Protein AF-A0A8D9P996-F1 (afdb_monomer_lite)

Foldseek 3Di:
DQQKAKEFECEPAWAWWWAQNDIDIAGHGHMDMDRNHCPRTGHDDFDWDDDPRYIYGYHHDD

Secondary structure (DSSP, 8-state):
----EEEEE-SSS-EEEEETTEEEEE-TT-EEEETTTTTTEEPPS-EEEEETTEEEEE----

pLDDT: mean 90.69, std 8.32, range [52.25, 96.0]

Sequence (62 aa):
MNNQITIRSDRKDDYTFQYKGEDVTLKAGSIISIADGLAEVVLPTCAMKIVKNLIVIKDDVK

Structure (mmCIF, N/CA/C/O backbone):
data_AF-A0A8D9P996-F1
#
_entry.id   AF-A0A8D9P996-F1
#
loop_
_atom_site.group_PDB
_atom_site.id
_atom_site.type_symbol
_atom_site.label_atom_id
_atom_site.label_alt_id
_atom_site.label_comp_id
_atom_site.label_asym_id
_atom_site.label_entity_id
_atom_site.label_seq_id
_atom_site.pdbx_PDB_ins_code
_atom_site.Cartn_x
_atom_site.Cartn_y
_atom_site.Cartn_z
_atom_site.occupancy
_atom_site.B_iso_or_equiv
_atom_site.auth_seq_id
_atom_site.auth_comp_id
_atom_site.auth_asym_id
_atom_site.auth_atom_id
_atom_site.pdbx_PDB_model_num
ATOM 1 N N . MET A 1 1 ? -17.017 -4.114 12.811 1.00 52.25 1 MET A N 1
ATOM 2 C CA . MET A 1 1 ? -16.490 -4.833 11.628 1.00 52.25 1 MET A CA 1
ATOM 3 C C . MET A 1 1 ? -15.003 -4.547 11.551 1.00 52.25 1 MET A C 1
ATOM 5 O O . MET A 1 1 ? -14.625 -3.419 11.836 1.00 52.25 1 MET A O 1
ATOM 9 N N . ASN A 1 2 ? -14.165 -5.552 11.283 1.00 73.19 2 ASN A N 1
ATOM 10 C CA . ASN A 1 2 ? -12.720 -5.341 11.209 1.00 73.19 2 ASN A CA 1
ATOM 11 C C . ASN A 1 2 ? -12.380 -4.829 9.802 1.00 73.19 2 ASN A C 1
ATOM 13 O O . ASN A 1 2 ? -12.274 -5.623 8.872 1.00 73.19 2 ASN A O 1
ATOM 17 N N . ASN A 1 3 ? -12.288 -3.508 9.646 1.00 86.19 3 ASN A N 1
ATOM 18 C CA . ASN A 1 3 ? -12.016 -2.861 8.356 1.00 86.19 3 ASN A CA 1
ATOM 19 C C . ASN A 1 3 ? -10.523 -2.848 8.009 1.00 86.19 3 ASN A C 1
ATOM 21 O O . ASN A 1 3 ? -10.133 -2.305 6.981 1.00 86.19 3 ASN A O 1
ATOM 25 N N . GLN A 1 4 ? -9.695 -3.454 8.859 1.00 91.94 4 GLN A N 1
ATOM 26 C CA . GLN A 1 4 ? -8.258 -3.434 8.710 1.00 91.94 4 GLN A CA 1
ATOM 27 C C . GLN A 1 4 ? -7.812 -4.074 7.389 1.00 91.94 4 GLN A C 1
ATOM 29 O O . GLN A 1 4 ? -8.122 -5.235 7.101 1.00 91.94 4 GLN A O 1
ATOM 34 N N . ILE A 1 5 ? -7.011 -3.333 6.627 1.00 93.88 5 ILE A N 1
ATOM 35 C CA . ILE A 1 5 ? -6.307 -3.838 5.447 1.00 93.88 5 ILE A CA 1
ATOM 36 C C . ILE A 1 5 ? -4.806 -3.873 5.707 1.00 93.88 5 ILE A C 1
ATOM 38 O O . ILE A 1 5 ? -4.271 -3.096 6.497 1.00 93.88 5 ILE A O 1
ATOM 42 N N . THR A 1 6 ? -4.111 -4.759 5.012 1.00 95.31 6 THR A N 1
ATOM 43 C CA . THR A 1 6 ? -2.652 -4.817 4.996 1.00 95.31 6 THR A CA 1
ATOM 44 C C . THR A 1 6 ? -2.166 -4.391 3.619 1.00 95.31 6 THR A C 1
ATOM 46 O O . THR A 1 6 ? -2.700 -4.836 2.606 1.00 95.31 6 THR A O 1
ATOM 49 N N . ILE A 1 7 ? -1.145 -3.544 3.571 1.00 95.19 7 ILE A N 1
ATOM 50 C CA . ILE A 1 7 ? -0.489 -3.114 2.339 1.00 95.19 7 ILE A CA 1
ATOM 51 C C . ILE A 1 7 ? 0.966 -3.568 2.407 1.00 95.19 7 ILE A C 1
ATOM 53 O O . ILE A 1 7 ? 1.662 -3.302 3.385 1.00 95.19 7 ILE A O 1
ATOM 57 N N . ARG A 1 8 ? 1.425 -4.266 1.371 1.00 95.25 8 ARG A N 1
ATOM 58 C CA . ARG A 1 8 ? 2.814 -4.701 1.208 1.00 95.25 8 ARG A CA 1
ATOM 59 C C . ARG A 1 8 ? 3.402 -4.094 -0.054 1.00 95.25 8 ARG A C 1
ATOM 61 O O . ARG A 1 8 ? 2.756 -4.128 -1.099 1.00 95.25 8 ARG A O 1
ATOM 68 N N . SER A 1 9 ? 4.632 -3.604 0.033 1.00 94.69 9 SER A N 1
ATOM 69 C CA . SER A 1 9 ? 5.409 -3.207 -1.138 1.00 94.69 9 SER A CA 1
ATOM 70 C C . SER A 1 9 ? 6.260 -4.379 -1.621 1.00 94.69 9 SER A C 1
ATOM 72 O O . SER A 1 9 ? 7.167 -4.807 -0.914 1.00 94.69 9 SER A O 1
ATOM 74 N N . ASP A 1 10 ? 5.991 -4.875 -2.830 1.00 94.25 10 ASP A N 1
ATOM 75 C CA . ASP A 1 10 ? 6.900 -5.755 -3.584 1.00 94.25 10 ASP A CA 1
ATOM 76 C C . ASP A 1 10 ? 7.799 -4.929 -4.534 1.00 94.25 10 ASP A C 1
ATOM 78 O O . ASP A 1 10 ? 8.487 -5.490 -5.388 1.00 94.25 10 ASP A O 1
ATOM 82 N N . ARG A 1 11 ? 7.779 -3.593 -4.412 1.00 91.62 11 ARG A N 1
ATOM 83 C CA . ARG A 1 11 ? 8.604 -2.679 -5.210 1.00 91.62 11 ARG A CA 1
ATOM 84 C C . ARG A 1 11 ? 10.048 -2.663 -4.729 1.00 91.62 11 ARG A C 1
ATOM 86 O O . ARG A 1 11 ? 10.325 -2.887 -3.547 1.00 91.62 11 ARG A O 1
ATOM 93 N N . LYS A 1 12 ? 10.955 -2.345 -5.656 1.00 90.94 12 LYS A N 1
ATOM 94 C CA . LYS A 1 12 ? 12.381 -2.125 -5.357 1.00 90.94 12 LYS A CA 1
ATOM 95 C C . LYS A 1 12 ? 12.655 -0.790 -4.671 1.00 90.94 12 LYS A C 1
ATOM 97 O O . LYS A 1 12 ? 13.607 -0.704 -3.902 1.00 90.94 12 LYS A O 1
ATOM 102 N N . ASP A 1 13 ? 11.807 0.197 -4.935 1.00 92.69 13 ASP A N 1
ATOM 103 C CA . ASP A 1 13 ? 11.914 1.548 -4.396 1.00 92.69 13 ASP A CA 1
ATOM 104 C C . ASP A 1 13 ? 10.779 1.837 -3.405 1.00 92.69 13 ASP A C 1
ATOM 106 O O . ASP A 1 13 ? 9.765 1.130 -3.349 1.00 92.69 13 ASP A O 1
ATOM 110 N N . ASP A 1 14 ? 10.955 2.898 -2.621 1.00 94.31 14 ASP A N 1
ATOM 111 C CA . ASP A 1 14 ? 9.936 3.393 -1.702 1.00 94.31 14 ASP A CA 1
ATOM 112 C C . ASP A 1 14 ? 8.663 3.822 -2.452 1.00 94.31 14 ASP A C 1
ATOM 114 O O . ASP A 1 14 ? 8.703 4.336 -3.573 1.00 94.31 14 ASP A O 1
ATOM 118 N N . TYR A 1 15 ? 7.514 3.627 -1.809 1.00 93.12 15 TYR A N 1
ATOM 119 C CA . TYR A 1 15 ? 6.209 3.986 -2.346 1.00 93.12 15 TYR A CA 1
ATOM 120 C C . TYR A 1 15 ? 5.463 4.909 -1.392 1.00 93.12 15 TYR A C 1
ATOM 122 O O . TYR A 1 15 ? 5.150 4.524 -0.267 1.00 93.12 15 TYR A O 1
ATOM 130 N N . THR A 1 16 ? 5.141 6.110 -1.861 1.00 95.12 16 THR A N 1
ATOM 131 C CA . THR A 1 16 ? 4.362 7.086 -1.098 1.00 95.12 16 THR A CA 1
ATOM 132 C C . THR A 1 16 ? 2.908 7.078 -1.554 1.00 95.12 16 THR A C 1
ATOM 134 O O . THR A 1 16 ? 2.618 7.062 -2.750 1.00 95.12 16 THR A O 1
ATOM 137 N N . PHE A 1 17 ? 1.994 7.082 -0.591 1.00 94.31 17 PHE A N 1
ATOM 138 C CA . PHE A 1 17 ? 0.551 7.177 -0.792 1.00 94.31 17 PHE A CA 1
ATOM 139 C C . PHE A 1 17 ? -0.052 8.058 0.303 1.00 94.31 17 PHE A C 1
ATOM 141 O O . PHE A 1 17 ? 0.606 8.307 1.311 1.00 94.31 17 PHE A O 1
ATOM 148 N N . GLN A 1 18 ? -1.293 8.515 0.136 1.00 96.00 18 GLN A N 1
ATOM 149 C CA . GLN A 1 18 ? -1.944 9.319 1.172 1.00 96.00 18 GLN A CA 1
ATOM 150 C C . GLN A 1 18 ? -2.819 8.462 2.072 1.00 96.00 18 GLN A C 1
ATOM 152 O O . GLN A 1 18 ? -3.562 7.597 1.599 1.00 96.00 18 GLN A O 1
ATOM 157 N N . TYR A 1 19 ? -2.760 8.741 3.368 1.00 94.69 19 TYR A N 1
ATOM 158 C CA . TYR A 1 19 ? -3.649 8.182 4.372 1.00 94.69 19 TYR A CA 1
ATOM 159 C C . TYR A 1 19 ? -4.108 9.289 5.320 1.00 94.69 19 TYR A C 1
ATOM 161 O O . TYR A 1 19 ? -3.278 9.950 5.936 1.00 94.69 19 TYR A O 1
ATOM 169 N N . LYS A 1 20 ? -5.425 9.513 5.429 1.00 94.56 20 LYS A N 1
ATOM 170 C CA . LYS A 1 20 ? -6.021 10.597 6.244 1.00 94.56 20 LYS A CA 1
ATOM 171 C C . LYS A 1 20 ? -5.481 11.995 5.904 1.00 94.56 20 LYS A C 1
ATOM 173 O O . LYS A 1 20 ? -5.355 12.850 6.773 1.00 94.56 20 LYS A O 1
ATOM 178 N N . GLY A 1 21 ? -5.148 12.216 4.632 1.00 94.19 21 GLY A N 1
ATOM 179 C CA . GLY A 1 21 ? -4.574 13.474 4.148 1.00 94.19 21 GLY A CA 1
ATOM 180 C C . GLY A 1 21 ? -3.077 13.654 4.419 1.00 94.19 21 GLY A C 1
ATOM 181 O O . GLY A 1 21 ? -2.534 14.690 4.047 1.00 94.19 21 GLY A O 1
ATOM 182 N N . GLU A 1 22 ? -2.401 12.668 5.015 1.00 95.06 22 GLU A N 1
ATOM 183 C CA . GLU A 1 22 ? -0.953 12.688 5.240 1.00 95.06 22 GLU A CA 1
ATOM 184 C C . GLU A 1 22 ? -0.220 11.755 4.273 1.00 95.06 22 GLU A C 1
ATOM 186 O O . GLU A 1 22 ? -0.715 10.678 3.928 1.00 95.06 22 GLU A O 1
ATOM 191 N N . ASP A 1 23 ? 0.986 12.151 3.863 1.00 95.94 23 ASP A N 1
ATOM 192 C CA . ASP A 1 23 ? 1.852 11.317 3.034 1.00 95.94 23 ASP A CA 1
ATOM 193 C C . ASP A 1 23 ? 2.498 10.213 3.878 1.00 95.94 23 ASP A C 1
ATOM 195 O O . ASP A 1 23 ? 3.300 10.456 4.783 1.00 95.94 23 ASP A O 1
ATOM 199 N N . VAL A 1 24 ? 2.190 8.967 3.534 1.00 94.62 24 VAL A N 1
ATOM 200 C CA . VAL A 1 24 ? 2.771 7.774 4.143 1.00 94.62 24 VAL A CA 1
ATOM 201 C C . VAL A 1 24 ? 3.725 7.136 3.151 1.00 94.62 24 VAL A C 1
ATOM 203 O O . VAL A 1 24 ? 3.343 6.754 2.048 1.00 94.62 24 VAL A O 1
ATOM 206 N N . THR A 1 25 ? 4.984 6.984 3.558 1.00 94.94 25 THR A N 1
ATOM 207 C CA . THR A 1 25 ? 5.998 6.294 2.755 1.00 94.94 25 THR A CA 1
ATOM 208 C C . THR A 1 25 ? 6.162 4.856 3.225 1.00 94.94 25 THR A C 1
ATOM 210 O O . THR A 1 25 ? 6.650 4.590 4.324 1.00 94.94 25 THR A O 1
ATOM 213 N N . LEU A 1 26 ? 5.783 3.920 2.361 1.00 93.94 26 LEU A N 1
ATOM 214 C CA . LEU A 1 26 ? 6.029 2.496 2.509 1.00 93.94 26 LEU A CA 1
ATOM 215 C C . LEU A 1 26 ? 7.401 2.163 1.920 1.00 93.94 26 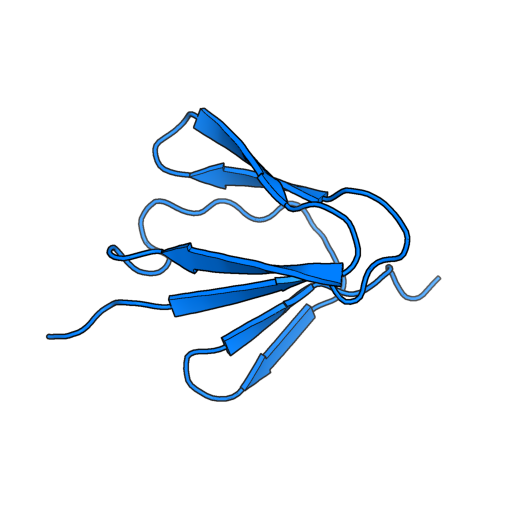LEU A C 1
ATOM 217 O O . LEU A 1 26 ? 7.612 2.275 0.712 1.00 93.94 26 LEU A O 1
ATOM 221 N N . LYS A 1 27 ? 8.341 1.748 2.771 1.00 95.25 27 LYS A N 1
ATOM 222 C CA . LYS A 1 27 ? 9.689 1.368 2.335 1.00 95.25 27 LYS A CA 1
ATOM 223 C C . LYS A 1 27 ? 9.670 0.156 1.399 1.00 95.25 27 LYS A C 1
ATOM 225 O O . LYS A 1 27 ? 8.780 -0.697 1.508 1.00 95.25 27 LYS A O 1
ATOM 230 N N . ALA A 1 28 ? 10.658 0.048 0.516 1.00 93.88 28 ALA A N 1
ATOM 231 C CA . ALA A 1 28 ? 10.837 -1.132 -0.333 1.00 93.88 28 ALA A CA 1
ATOM 232 C C . ALA A 1 28 ? 10.794 -2.440 0.488 1.00 93.88 28 ALA A C 1
ATOM 234 O O . ALA A 1 28 ? 11.424 -2.546 1.542 1.00 93.88 28 ALA A O 1
ATOM 235 N N . GLY A 1 29 ? 10.008 -3.425 0.041 1.00 92.69 29 GLY A N 1
ATOM 236 C CA . GLY A 1 29 ? 9.847 -4.715 0.730 1.00 92.69 29 GLY A CA 1
ATOM 237 C C . GLY A 1 29 ? 9.059 -4.685 2.050 1.00 92.69 29 GLY A C 1
ATOM 238 O 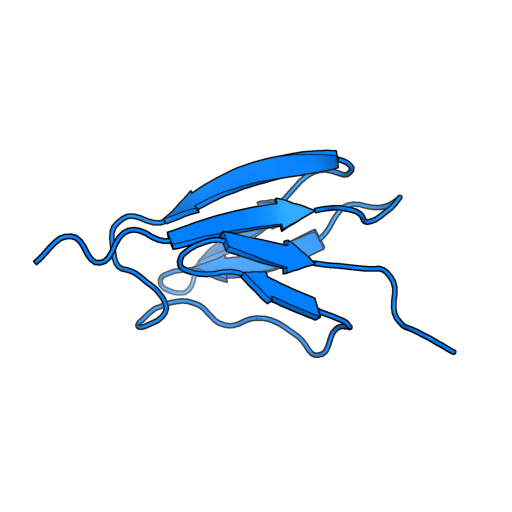O . GLY A 1 29 ? 8.920 -5.726 2.696 1.0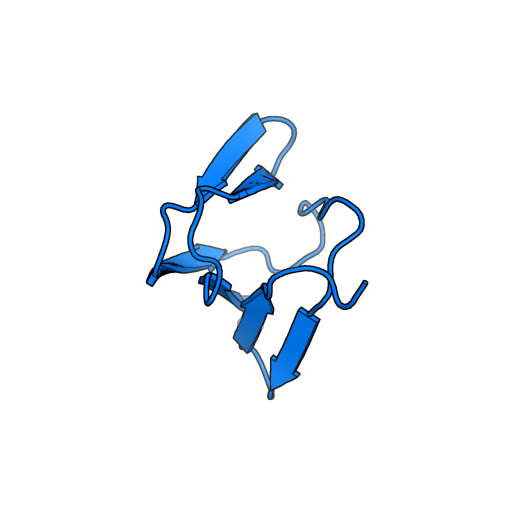0 92.69 29 GLY A O 1
ATOM 239 N N . SER A 1 30 ? 8.560 -3.525 2.490 1.00 95.31 30 SER A N 1
ATOM 240 C CA . SER A 1 30 ? 7.904 -3.382 3.796 1.00 95.31 30 SER A CA 1
ATOM 241 C C . SER A 1 30 ? 6.397 -3.659 3.765 1.00 95.31 30 SER A C 1
ATOM 243 O O . SER A 1 30 ? 5.759 -3.731 2.710 1.00 95.31 30 SER A O 1
ATOM 245 N N . ILE A 1 31 ? 5.828 -3.843 4.960 1.00 95.38 31 ILE A N 1
ATOM 246 C CA . ILE A 1 31 ? 4.413 -4.142 5.192 1.00 95.38 31 ILE A CA 1
ATOM 247 C C . ILE A 1 31 ? 3.864 -3.146 6.216 1.00 95.38 31 ILE A C 1
ATOM 249 O O . ILE A 1 31 ? 4.488 -2.915 7.249 1.00 95.38 31 ILE A O 1
ATOM 253 N N . ILE A 1 32 ? 2.671 -2.612 5.960 1.00 94.38 32 ILE A N 1
ATOM 254 C CA . ILE A 1 32 ? 1.907 -1.774 6.889 1.00 94.38 32 ILE A CA 1
ATOM 255 C C . ILE A 1 32 ? 0.473 -2.293 7.007 1.00 94.38 32 ILE A C 1
ATOM 257 O O . ILE A 1 32 ? -0.060 -2.896 6.076 1.00 94.38 32 ILE A O 1
ATOM 261 N N . SER A 1 33 ? -0.167 -2.068 8.152 1.00 94.12 33 SER A N 1
ATOM 262 C CA . SER A 1 33 ? -1.599 -2.325 8.322 1.00 94.12 33 SER A CA 1
ATOM 263 C C . SER A 1 33 ? -2.349 -1.030 8.608 1.00 94.12 33 SER A C 1
ATOM 265 O O . SER A 1 33 ? -1.938 -0.256 9.468 1.00 94.12 33 SER A O 1
ATOM 267 N N . ILE A 1 34 ? -3.457 -0.818 7.903 1.00 92.88 34 ILE A N 1
ATOM 268 C CA . ILE A 1 34 ? -4.321 0.358 8.008 1.00 92.88 34 ILE A CA 1
ATOM 269 C C . ILE A 1 34 ? -5.609 -0.061 8.707 1.00 92.88 34 ILE A C 1
ATOM 271 O O . ILE A 1 34 ? -6.334 -0.909 8.192 1.00 92.88 34 ILE A O 1
ATOM 275 N N . ALA A 1 35 ? -5.879 0.503 9.886 1.00 89.44 35 ALA A N 1
ATOM 276 C CA . ALA A 1 35 ? -7.014 0.111 10.726 1.00 89.44 35 ALA A CA 1
ATOM 277 C C . ALA A 1 35 ? -8.377 0.479 10.111 1.00 89.44 35 ALA A C 1
ATOM 279 O O . ALA A 1 35 ? -9.328 -0.295 10.216 1.00 89.44 35 ALA A O 1
ATOM 280 N N . ASP A 1 36 ? -8.447 1.620 9.422 1.00 89.81 36 ASP A N 1
ATOM 281 C CA . ASP A 1 36 ? -9.697 2.208 8.922 1.00 89.81 36 ASP A CA 1
ATOM 282 C C . ASP A 1 36 ? -10.062 1.761 7.492 1.00 89.81 36 ASP A C 1
ATOM 284 O O . ASP A 1 36 ? -10.980 2.292 6.866 1.00 89.81 36 ASP A O 1
ATOM 288 N N . GLY A 1 37 ? -9.363 0.756 6.959 1.00 88.19 37 GLY A N 1
ATOM 289 C CA . GLY A 1 37 ? -9.580 0.262 5.602 1.00 88.19 37 GLY A CA 1
ATOM 290 C C . GLY A 1 37 ? -9.106 1.237 4.527 1.00 88.19 37 GLY A C 1
ATOM 291 O O . GLY A 1 37 ? -8.107 1.928 4.701 1.00 88.19 37 GLY A O 1
ATOM 292 N N . LEU A 1 38 ? -9.810 1.262 3.390 1.00 89.81 38 LEU A N 1
ATOM 293 C CA . LEU A 1 38 ? -9.472 2.102 2.231 1.00 89.81 38 LEU A CA 1
ATOM 294 C C . LEU A 1 38 ? -10.181 3.463 2.203 1.00 89.81 38 LEU A C 1
ATOM 296 O O . LEU A 1 38 ? -9.920 4.240 1.294 1.00 89.81 38 LEU A O 1
ATOM 300 N N . ALA A 1 39 ? -11.076 3.756 3.153 1.00 91.56 39 ALA A N 1
ATOM 301 C CA . ALA A 1 39 ? -11.924 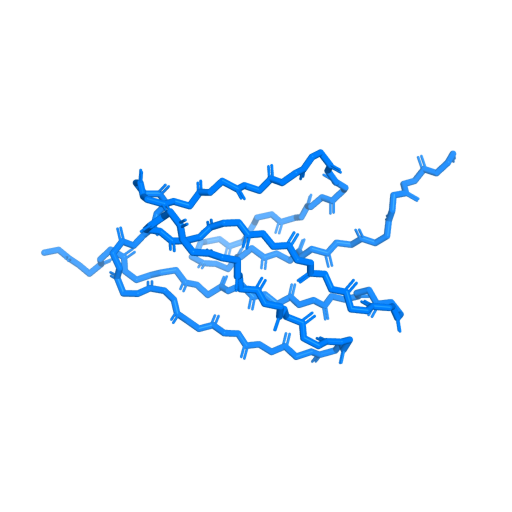4.954 3.102 1.00 91.56 39 ALA A CA 1
ATOM 302 C C . ALA A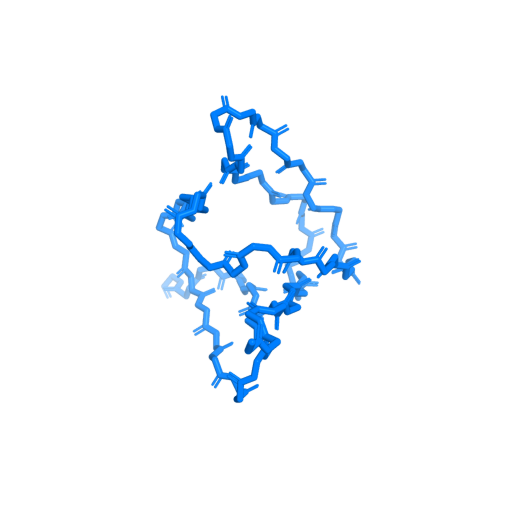 1 39 ? -11.114 6.261 3.043 1.00 91.56 39 ALA A C 1
ATOM 304 O O . ALA A 1 39 ? -11.486 7.187 2.334 1.00 91.56 39 ALA A O 1
ATOM 305 N N . GLU A 1 40 ? -9.984 6.286 3.750 1.00 91.69 40 GLU A N 1
ATOM 306 C CA . GLU A 1 40 ? -9.085 7.437 3.863 1.00 91.69 40 GLU A CA 1
ATOM 307 C C . GLU A 1 40 ? -7.753 7.201 3.134 1.00 91.69 40 GLU A C 1
ATOM 309 O O . GLU A 1 40 ? -6.763 7.864 3.439 1.00 91.69 40 GLU A O 1
ATOM 314 N N . VAL A 1 41 ? -7.683 6.212 2.234 1.00 93.12 41 VAL A N 1
ATOM 315 C CA . VAL A 1 41 ? -6.453 5.836 1.522 1.00 93.12 41 VAL A CA 1
ATOM 316 C C . VAL A 1 41 ? -6.551 6.256 0.062 1.00 93.12 41 VAL A C 1
ATOM 318 O O . VAL A 1 41 ? -7.434 5.804 -0.665 1.00 93.12 41 VAL A O 1
ATOM 321 N N . VAL A 1 42 ? -5.583 7.046 -0.396 1.00 93.38 42 VAL A N 1
ATOM 322 C CA . VAL A 1 42 ? -5.411 7.371 -1.816 1.00 93.38 42 VAL A CA 1
ATOM 323 C C . VAL A 1 42 ? -4.115 6.742 -2.301 1.00 93.38 42 VAL A C 1
ATOM 325 O O . VAL A 1 42 ? -3.022 7.159 -1.919 1.00 93.38 42 VAL A O 1
ATOM 328 N N . LEU A 1 43 ? -4.245 5.725 -3.152 1.00 91.56 43 LEU A N 1
ATOM 329 C CA . LEU A 1 43 ? -3.123 5.092 -3.838 1.00 91.56 43 LEU A CA 1
ATOM 330 C C . LEU A 1 43 ? -2.911 5.791 -5.191 1.00 91.56 43 LEU A C 1
ATOM 332 O O . LEU A 1 43 ? -3.829 5.766 -6.015 1.00 91.56 43 LEU A O 1
ATOM 336 N N . PRO A 1 44 ? -1.732 6.385 -5.454 1.00 89.31 44 PRO A N 1
ATOM 337 C CA . PRO A 1 44 ? -1.349 6.775 -6.805 1.00 89.31 44 PRO A CA 1
ATOM 338 C C . PRO A 1 44 ? -1.458 5.606 -7.793 1.00 89.31 44 PRO A C 1
ATOM 340 O O . PRO A 1 44 ? -1.384 4.436 -7.405 1.00 89.31 44 PRO A O 1
ATOM 343 N N . THR A 1 45 ? -1.599 5.916 -9.083 1.00 87.31 45 THR A N 1
ATOM 344 C CA . THR A 1 45 ? -1.643 4.897 -10.139 1.00 87.31 45 THR A CA 1
ATOM 345 C C . THR A 1 45 ? -0.410 3.999 -10.056 1.00 87.31 45 THR A C 1
ATOM 347 O O . THR A 1 45 ? 0.722 4.470 -10.150 1.00 87.31 45 THR A O 1
ATOM 350 N N . CYS A 1 46 ? -0.635 2.704 -9.848 1.00 87.06 46 CYS A N 1
ATOM 351 C CA . CYS A 1 46 ? 0.411 1.694 -9.776 1.00 87.06 46 CYS A CA 1
ATOM 352 C C . CYS A 1 46 ? -0.148 0.310 -10.116 1.00 87.06 46 CYS A C 1
ATOM 354 O O . CYS A 1 46 ? -1.347 0.045 -9.970 1.00 87.06 46 CYS A O 1
ATOM 356 N N . ALA A 1 47 ? 0.734 -0.602 -10.521 1.00 91.75 47 ALA A N 1
ATOM 357 C CA . ALA A 1 47 ? 0.390 -2.010 -10.615 1.00 91.75 47 ALA A CA 1
ATOM 358 C C . ALA A 1 47 ? 0.165 -2.584 -9.207 1.00 91.75 47 ALA A C 1
ATOM 360 O O . ALA A 1 47 ? 1.013 -2.464 -8.321 1.00 91.75 47 ALA A O 1
ATOM 361 N N . MET A 1 48 ? -0.967 -3.256 -8.993 1.00 93.44 48 MET A N 1
ATOM 362 C CA . MET A 1 48 ? -1.282 -3.871 -7.703 1.00 93.44 48 MET A CA 1
ATOM 363 C C . MET A 1 48 ? -1.958 -5.233 -7.846 1.00 93.44 48 MET A C 1
ATOM 365 O O . MET A 1 48 ? -2.575 -5.551 -8.862 1.00 93.44 48 MET A O 1
ATOM 369 N N . LYS A 1 49 ? -1.850 -6.056 -6.801 1.00 94.44 49 LYS A N 1
ATOM 370 C CA . LYS A 1 49 ? -2.591 -7.315 -6.656 1.00 94.44 49 LYS A CA 1
ATOM 371 C C . LYS A 1 49 ? -3.354 -7.309 -5.335 1.00 94.44 49 LYS A C 1
ATOM 373 O O . LYS A 1 49 ? -2.752 -7.087 -4.290 1.00 94.44 49 LYS A O 1
ATOM 378 N N . ILE A 1 50 ? -4.646 -7.625 -5.377 1.00 92.88 50 ILE A N 1
ATOM 379 C CA . ILE A 1 50 ? -5.505 -7.718 -4.189 1.00 92.88 50 ILE A CA 1
ATOM 380 C C . ILE A 1 50 ? -5.748 -9.193 -3.851 1.00 92.88 50 ILE A C 1
ATOM 382 O O . ILE A 1 50 ? -6.114 -9.985 -4.721 1.00 92.88 50 ILE A O 1
ATOM 386 N N . VAL A 1 51 ? -5.525 -9.577 -2.591 1.00 93.12 51 VAL A N 1
ATOM 387 C CA . VAL A 1 51 ? -5.754 -10.933 -2.066 1.00 93.12 51 VAL A CA 1
ATOM 388 C C . VAL A 1 51 ? -6.421 -10.836 -0.693 1.00 93.12 51 VAL A C 1
ATOM 390 O O . VAL A 1 51 ? -5.754 -10.602 0.310 1.00 93.12 51 VAL A O 1
ATOM 393 N N . LYS A 1 52 ? -7.741 -11.053 -0.625 1.00 90.88 52 LYS A N 1
ATOM 394 C CA . LYS A 1 52 ? -8.540 -10.852 0.601 1.00 90.88 52 LYS A CA 1
ATOM 395 C C . LYS A 1 52 ? -8.360 -9.423 1.145 1.00 90.88 52 LYS A C 1
ATOM 397 O 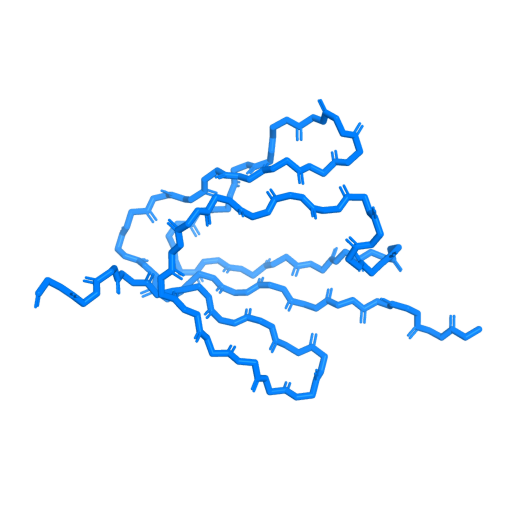O . LYS A 1 52 ? -8.752 -8.481 0.470 1.00 90.88 52 LYS A O 1
ATOM 402 N N . ASN A 1 53 ? -7.766 -9.266 2.329 1.00 91.81 53 ASN A N 1
ATOM 403 C CA . ASN A 1 53 ? -7.479 -7.984 2.975 1.00 91.81 53 ASN A CA 1
ATOM 404 C C . ASN A 1 53 ? -6.041 -7.483 2.733 1.00 91.81 53 ASN A C 1
ATOM 406 O O . ASN A 1 53 ? -5.628 -6.515 3.365 1.00 91.81 53 ASN A O 1
ATOM 410 N N . LEU A 1 54 ? -5.276 -8.138 1.852 1.00 93.75 54 LEU A N 1
ATOM 411 C CA . LEU A 1 54 ? -3.918 -7.750 1.478 1.00 93.75 54 LEU A CA 1
ATOM 412 C C . LEU A 1 54 ? -3.907 -7.064 0.109 1.00 93.75 54 LEU A C 1
ATOM 414 O O . LEU A 1 54 ? -4.360 -7.635 -0.885 1.00 93.75 54 LEU A O 1
ATOM 418 N N . ILE A 1 55 ? -3.300 -5.884 0.050 1.00 94.81 55 ILE A N 1
ATOM 419 C CA . ILE A 1 55 ? -2.932 -5.191 -1.183 1.00 94.81 55 ILE A CA 1
ATOM 420 C C . ILE A 1 55 ? -1.422 -5.301 -1.350 1.00 94.81 55 ILE A C 1
ATOM 422 O O . ILE A 1 55 ? -0.656 -4.953 -0.455 1.00 94.81 55 ILE A O 1
ATOM 426 N N . VAL A 1 56 ? -0.991 -5.793 -2.503 1.00 95.31 56 VAL A N 1
ATOM 427 C CA . VAL A 1 56 ? 0.419 -5.884 -2.875 1.00 95.31 56 VAL A CA 1
ATOM 428 C C . VAL A 1 56 ? 0.696 -4.845 -3.948 1.00 95.31 56 VAL A C 1
ATOM 430 O O . VAL A 1 56 ? 0.186 -4.974 -5.062 1.00 95.31 56 VAL A O 1
ATOM 433 N N . ILE A 1 57 ? 1.499 -3.841 -3.612 1.00 95.06 57 ILE A N 1
ATOM 434 C CA . ILE A 1 57 ? 1.970 -2.807 -4.534 1.00 95.06 57 ILE A CA 1
ATOM 435 C C . ILE A 1 57 ? 3.168 -3.360 -5.303 1.00 95.06 57 ILE A C 1
ATOM 437 O O . ILE A 1 57 ? 4.097 -3.902 -4.703 1.00 95.06 57 ILE A O 1
ATOM 441 N N . LYS A 1 58 ? 3.140 -3.241 -6.627 1.00 92.88 58 LYS A N 1
ATOM 442 C CA . LYS A 1 58 ? 4.165 -3.752 -7.538 1.00 92.88 58 LYS A CA 1
ATOM 443 C C . LYS A 1 58 ? 4.733 -2.625 -8.384 1.00 92.88 58 LYS A C 1
ATOM 445 O O . LYS A 1 58 ? 4.136 -1.556 -8.499 1.00 92.88 58 LYS A O 1
ATOM 450 N N . ASP A 1 59 ? 5.894 -2.884 -8.972 1.00 87.56 59 ASP A N 1
ATOM 451 C CA . ASP A 1 59 ? 6.427 -1.998 -9.995 1.00 87.56 59 ASP A CA 1
ATOM 452 C C . ASP A 1 59 ? 5.520 -2.036 -11.224 1.00 87.56 59 ASP A C 1
ATOM 454 O O . ASP A 1 59 ? 4.936 -3.075 -11.552 1.00 87.56 59 ASP A O 1
ATOM 458 N N . ASP A 1 60 ? 5.370 -0.876 -11.858 1.00 77.44 60 ASP A N 1
ATOM 459 C CA . ASP A 1 60 ? 4.483 -0.732 -13.000 1.00 77.44 60 ASP A CA 1
ATOM 460 C C . ASP A 1 60 ? 4.971 -1.599 -14.164 1.00 77.44 60 ASP A C 1
ATOM 462 O O . ASP A 1 60 ? 6.177 -1.694 -14.429 1.00 77.44 60 ASP A O 1
ATOM 466 N N . VAL A 1 61 ? 4.038 -2.263 -14.844 1.00 64.31 61 VAL A N 1
ATOM 467 C CA . VAL A 1 61 ? 4.382 -3.094 -16.000 1.00 64.31 61 VAL A CA 1
ATOM 468 C C . VAL A 1 61 ? 4.466 -2.150 -17.193 1.00 64.31 61 VAL A C 1
ATOM 470 O O . VAL A 1 61 ? 3.438 -1.746 -17.727 1.00 64.31 61 VAL A O 1
ATOM 473 N N . LYS A 1 62 ? 5.688 -1.740 -17.543 1.00 58.72 62 LYS A N 1
ATOM 474 C CA . LYS A 1 62 ? 5.947 -1.000 -18.785 1.00 58.72 62 LYS A CA 1
ATOM 475 C C . LYS A 1 62 ? 5.514 -1.790 -20.015 1.00 58.72 62 LYS A C 1
ATOM 477 O O . LYS A 1 62 ? 5.712 -3.027 -20.010 1.00 58.72 62 LYS A O 1
#

Radius of gyration: 11.09 Å; chains: 1; bounding box: 29×24×30 Å